Protein AF-A0A812YT00-F1 (afdb_monomer)

Mean predicted aligned error: 10.18 Å

pLDDT: mean 79.37, std 15.7, range [34.16, 96.12]

Nearest PDB structures (foldseek):
  3c39-assembly2_B  TM=3.949E-01  e=6.413E+00  Homo sapiens
  5o7d-assembly1_A  TM=3.578E-01  e=9.479E+00  Homo sapiens
  6m8n-assembly1_A  TM=3.270E-01  e=8.017E+00  Psychromonas

Foldseek 3Di:
DLVQVVVQLVVLLVVLVVVPQDQDPPPCRVLSSLVSSLVDEAEDEDQDPLLCQLQPPAPDQQSPDPDNVVSVSSVVVNVSCVSSVYHYAYAALLLDLCCCVVPPDPSSCLNVVVCVVPVDRDPDRDPPPPAHQVRCVVVVNGPNSVVVVVVVVVVVVVVVVVVPPDD

Sequence (167 aa):
MVESEDLNFKARLTWAELNSATVDRGHNFLRTAERAAAVVPGILGTDSKGGYDAVMRHEGPDLGLSNARAAIQGHQLKEGMNRVHTKLIWLASDFNLSDALTKRSPECRKSFVQFLRTGIWMLRFNPQFVVSAKRAKQQGLDAVSQLKQYTSKASRSKKVFGLVQQS

Secondary structure (DSSP, 8-state):
-HHHHHHHHHHHHHHHHHTT-----STTHHHHHHHHHHTS-EEEEES-HHHHHHHHT--STTTT-S-HHHHHHHHHHHHHHHHTTEEEEE--GGG-TTHHHH---GGGHHHHHHHHHH--------TT--S-HHHHHHTT--HHHHHHHHHHHHHHHHHHHTTSS--

Structure (mmCIF, N/CA/C/O backbone):
data_AF-A0A812YT00-F1
#
_entry.id   AF-A0A812YT00-F1
#
loop_
_atom_site.group_PDB
_atom_site.id
_atom_site.type_symbol
_atom_site.label_atom_id
_atom_site.label_alt_id
_atom_site.label_comp_id
_atom_site.label_asym_id
_atom_site.label_entity_id
_atom_site.label_seq_id
_atom_site.pdbx_PDB_ins_code
_atom_site.Cartn_x
_atom_site.Cartn_y
_atom_site.Cartn_z
_atom_site.occupancy
_atom_site.B_iso_or_equiv
_atom_site.auth_seq_id
_atom_site.auth_comp_id
_atom_site.auth_asym_id
_atom_site.auth_atom_id
_atom_site.pdbx_PDB_model_num
ATOM 1 N N . MET A 1 1 ? 4.502 4.056 5.410 1.00 86.19 1 MET A N 1
ATOM 2 C CA . MET A 1 1 ? 3.801 4.025 4.103 1.00 86.19 1 MET A CA 1
ATOM 3 C C . MET A 1 1 ? 4.734 3.583 2.988 1.00 86.19 1 MET A C 1
ATOM 5 O O . MET A 1 1 ? 4.388 2.602 2.359 1.00 86.19 1 MET A O 1
ATOM 9 N N . VAL A 1 2 ? 5.898 4.220 2.779 1.00 91.69 2 VAL A N 1
ATOM 10 C CA . VAL A 1 2 ? 6.894 3.773 1.775 1.00 91.69 2 VAL A CA 1
ATOM 11 C C . VAL A 1 2 ? 7.285 2.306 1.972 1.00 91.69 2 VAL A C 1
ATOM 13 O O . VAL A 1 2 ? 7.112 1.506 1.070 1.00 91.69 2 VAL A O 1
ATOM 16 N N . GLU A 1 3 ? 7.695 1.920 3.182 1.00 91.19 3 GLU A N 1
ATOM 17 C CA . GLU A 1 3 ? 8.039 0.520 3.494 1.00 91.19 3 GLU A CA 1
ATOM 18 C C . GLU A 1 3 ? 6.873 -0.451 3.251 1.00 91.19 3 GLU A C 1
ATOM 20 O O . GLU A 1 3 ? 7.054 -1.570 2.783 1.00 91.19 3 GLU A O 1
ATOM 25 N N . SER A 1 4 ? 5.650 -0.017 3.558 1.00 91.38 4 SER A N 1
ATOM 26 C CA . SER A 1 4 ? 4.442 -0.815 3.345 1.00 91.38 4 SER A CA 1
ATOM 27 C C . SER A 1 4 ? 4.126 -0.990 1.858 1.00 91.38 4 SER A C 1
ATOM 29 O O . SER A 1 4 ? 3.611 -2.033 1.467 1.00 91.38 4 SER A O 1
ATOM 31 N N . GLU A 1 5 ? 4.414 0.023 1.041 1.00 94.56 5 GLU A N 1
ATOM 32 C CA . GLU A 1 5 ? 4.313 -0.059 -0.413 1.00 94.56 5 GLU A CA 1
ATOM 33 C C . GLU A 1 5 ? 5.372 -1.008 -0.974 1.00 94.56 5 GLU A C 1
ATOM 35 O O . GLU A 1 5 ? 5.008 -1.884 -1.746 1.00 94.56 5 GLU A O 1
ATOM 40 N N . ASP A 1 6 ? 6.617 -0.942 -0.497 1.00 94.38 6 ASP A N 1
ATOM 41 C CA . ASP A 1 6 ? 7.693 -1.835 -0.943 1.00 94.38 6 ASP A CA 1
ATOM 42 C C . ASP A 1 6 ? 7.363 -3.313 -0.653 1.00 94.38 6 ASP A C 1
ATOM 44 O O . ASP A 1 6 ? 7.534 -4.186 -1.506 1.00 94.38 6 ASP A O 1
ATOM 48 N N . LEU A 1 7 ? 6.793 -3.607 0.522 1.00 94.62 7 LEU A N 1
ATOM 49 C CA . LEU A 1 7 ? 6.286 -4.948 0.838 1.00 94.62 7 LEU A CA 1
ATOM 50 C C . LEU A 1 7 ? 5.127 -5.369 -0.079 1.00 94.62 7 LEU A C 1
ATOM 52 O O . LEU A 1 7 ? 5.064 -6.523 -0.502 1.00 94.62 7 LEU A O 1
ATOM 56 N N . ASN A 1 8 ? 4.219 -4.445 -0.397 1.00 94.81 8 ASN A N 1
ATOM 57 C CA . ASN A 1 8 ? 3.102 -4.689 -1.309 1.00 94.81 8 ASN A CA 1
ATOM 58 C C . ASN A 1 8 ? 3.603 -4.973 -2.734 1.00 94.81 8 ASN A C 1
ATOM 60 O O . ASN A 1 8 ? 3.191 -5.953 -3.353 1.00 94.81 8 ASN A O 1
ATOM 64 N N . PHE A 1 9 ? 4.544 -4.166 -3.224 1.00 95.44 9 PHE A N 1
ATOM 65 C CA . PHE A 1 9 ? 5.221 -4.352 -4.499 1.00 95.44 9 PHE A CA 1
ATOM 66 C C . PHE A 1 9 ? 5.880 -5.729 -4.577 1.00 95.44 9 PHE A C 1
ATOM 68 O O . PHE A 1 9 ? 5.598 -6.484 -5.505 1.00 95.44 9 PHE A O 1
ATOM 75 N N . LYS A 1 10 ? 6.682 -6.100 -3.570 1.00 95.31 10 LYS A N 1
ATOM 76 C CA . LYS A 1 10 ? 7.349 -7.409 -3.504 1.00 95.31 10 LYS A CA 1
ATOM 77 C C . LYS A 1 10 ? 6.350 -8.560 -3.531 1.00 95.31 10 LYS A C 1
ATOM 79 O O . LYS A 1 10 ? 6.500 -9.468 -4.340 1.00 95.31 10 LYS A O 1
ATOM 84 N N . ALA A 1 11 ? 5.305 -8.503 -2.705 1.00 95.88 11 ALA A N 1
ATOM 85 C CA . ALA A 1 11 ? 4.285 -9.547 -2.664 1.00 95.88 11 ALA A CA 1
ATOM 86 C C . ALA A 1 11 ? 3.578 -9.719 -4.018 1.00 95.88 11 ALA A C 1
ATOM 88 O O . ALA A 1 11 ? 3.361 -10.841 -4.473 1.00 95.88 11 ALA A O 1
ATOM 89 N N . ARG A 1 12 ? 3.251 -8.608 -4.685 1.00 96.12 12 ARG A N 1
ATOM 90 C CA . ARG A 1 12 ? 2.603 -8.610 -6.003 1.00 96.12 12 ARG A CA 1
ATOM 91 C C . ARG A 1 12 ? 3.524 -9.098 -7.105 1.00 96.12 12 ARG A C 1
ATOM 93 O O . ARG A 1 12 ? 3.077 -9.856 -7.955 1.00 96.12 12 ARG A O 1
ATOM 100 N N . LEU A 1 13 ? 4.789 -8.694 -7.076 1.00 95.44 13 LEU A N 1
ATOM 101 C CA . LEU A 1 13 ? 5.799 -9.168 -8.008 1.00 95.44 13 LEU A CA 1
ATOM 102 C C . LEU A 1 13 ? 5.976 -10.684 -7.884 1.00 95.44 13 LEU A C 1
ATOM 104 O O . LEU A 1 13 ? 5.851 -11.390 -8.878 1.00 95.44 13 LEU A O 1
ATOM 108 N N . THR A 1 14 ? 6.153 -11.194 -6.663 1.00 95.06 14 THR A N 1
ATOM 109 C CA . THR A 1 14 ? 6.236 -12.638 -6.411 1.00 95.06 14 THR A CA 1
ATOM 110 C C . THR A 1 14 ? 4.972 -13.359 -6.874 1.00 95.06 14 THR A C 1
ATOM 112 O O . THR A 1 14 ? 5.057 -14.405 -7.510 1.00 95.06 14 THR A O 1
ATOM 115 N N . TRP A 1 15 ? 3.788 -12.799 -6.608 1.00 95.44 15 TRP A N 1
ATOM 116 C CA . TRP A 1 15 ? 2.538 -13.377 -7.099 1.00 95.44 15 TRP A CA 1
ATOM 117 C C . TRP A 1 15 ? 2.479 -13.411 -8.629 1.00 95.44 15 TRP A C 1
ATOM 119 O O . TRP A 1 15 ? 2.074 -14.421 -9.199 1.00 95.44 15 TRP A O 1
ATOM 129 N N . ALA A 1 16 ? 2.899 -12.340 -9.303 1.00 94.56 16 ALA A N 1
ATOM 130 C CA . ALA A 1 16 ? 2.948 -12.285 -10.757 1.00 94.56 16 ALA A CA 1
ATOM 131 C C . ALA A 1 16 ? 3.893 -13.358 -11.323 1.00 94.56 16 ALA A C 1
ATOM 133 O O . ALA A 1 16 ? 3.509 -14.078 -12.240 1.00 94.56 16 ALA A O 1
ATOM 134 N N . GLU A 1 17 ? 5.088 -13.513 -10.748 1.00 92.81 17 GLU A N 1
ATOM 135 C CA . GLU A 1 17 ? 6.072 -14.522 -11.165 1.00 92.81 17 GLU A CA 1
ATOM 136 C C . GLU A 1 17 ? 5.546 -15.953 -10.991 1.00 92.81 17 GLU A C 1
ATOM 138 O O . GLU A 1 17 ? 5.659 -16.774 -11.901 1.00 92.81 17 GLU A O 1
ATOM 143 N N . LEU A 1 18 ? 4.880 -16.239 -9.865 1.00 94.75 18 LEU A N 1
ATOM 144 C CA . LEU A 1 18 ? 4.207 -17.5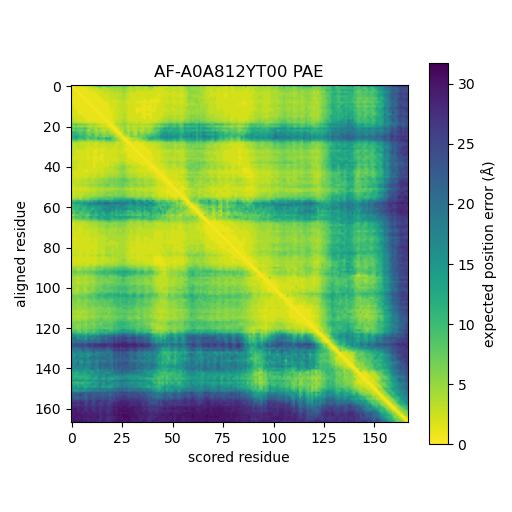24 -9.640 1.00 94.75 18 LEU A CA 1
ATOM 145 C C . LEU A 1 18 ? 3.099 -17.804 -10.670 1.00 94.75 18 LEU A C 1
ATOM 147 O O . LEU A 1 18 ? 2.786 -18.962 -10.930 1.00 94.75 18 LEU A O 1
ATOM 151 N N . ASN A 1 19 ? 2.532 -16.757 -11.276 1.00 94.06 19 ASN A N 1
ATOM 152 C CA . ASN A 1 19 ? 1.499 -16.829 -12.312 1.00 94.06 19 ASN A CA 1
ATOM 153 C C . ASN A 1 19 ? 2.062 -16.534 -13.716 1.00 94.06 19 ASN A C 1
ATOM 155 O O . ASN A 1 19 ? 1.379 -15.955 -14.560 1.00 94.06 19 ASN A O 1
ATOM 159 N N . SER A 1 20 ? 3.306 -16.953 -13.970 1.00 89.44 20 SER A N 1
ATOM 160 C CA . SER A 1 20 ? 3.969 -16.928 -15.285 1.00 89.44 20 SER A CA 1
ATOM 161 C C . SER A 1 20 ? 4.441 -15.561 -15.792 1.00 89.44 20 SER A C 1
ATOM 163 O O . SER A 1 20 ? 4.928 -15.480 -16.921 1.00 89.44 20 SER A O 1
ATOM 165 N N . ALA A 1 21 ? 4.381 -14.493 -14.990 1.00 88.81 21 ALA A N 1
ATOM 166 C CA . ALA A 1 21 ? 5.102 -13.273 -15.342 1.00 88.81 21 ALA A CA 1
ATOM 167 C C . ALA A 1 21 ? 6.613 -13.547 -15.324 1.00 88.81 21 ALA A C 1
ATOM 169 O O . ALA A 1 21 ? 7.129 -14.213 -14.431 1.00 88.81 21 ALA A O 1
ATOM 170 N N . THR A 1 22 ? 7.338 -13.034 -16.314 1.00 84.56 22 THR A N 1
ATOM 171 C CA . THR A 1 22 ? 8.793 -13.198 -16.395 1.00 84.56 22 THR A CA 1
ATOM 172 C C . THR A 1 22 ? 9.462 -11.839 -16.271 1.00 84.56 22 THR A C 1
ATOM 174 O O . THR A 1 22 ? 9.140 -10.911 -17.014 1.00 84.56 22 THR A O 1
ATOM 177 N N . VAL A 1 23 ? 10.403 -11.719 -15.337 1.00 84.25 23 VAL A N 1
ATOM 178 C CA . VAL A 1 23 ? 11.198 -10.505 -15.142 1.00 84.25 23 VAL A CA 1
ATOM 179 C C . VAL A 1 23 ? 12.638 -10.797 -15.525 1.00 84.25 23 VAL A C 1
ATOM 181 O O . VAL A 1 23 ? 13.365 -11.484 -14.810 1.00 84.25 23 VAL A O 1
ATOM 184 N N . ASP A 1 24 ? 13.050 -10.266 -16.673 1.00 83.94 24 ASP A N 1
ATOM 185 C CA . ASP A 1 24 ? 14.444 -10.323 -17.097 1.00 83.94 24 ASP A CA 1
ATOM 186 C C . ASP A 1 24 ? 15.316 -9.417 -16.210 1.00 83.94 24 ASP A C 1
ATOM 188 O O . ASP A 1 24 ? 14.968 -8.261 -15.941 1.00 83.94 24 ASP A O 1
ATOM 192 N N . ARG A 1 25 ? 16.462 -9.951 -15.772 1.00 80.44 25 ARG A N 1
ATOM 193 C CA . ARG A 1 25 ? 17.448 -9.299 -14.893 1.00 80.44 25 ARG A CA 1
ATOM 194 C C . ARG A 1 25 ? 18.467 -8.435 -15.647 1.00 80.44 25 ARG A C 1
ATOM 196 O O . ARG A 1 25 ? 19.469 -8.032 -15.064 1.00 80.44 25 ARG A O 1
ATOM 203 N N . GLY A 1 26 ? 18.223 -8.143 -16.923 1.00 83.81 26 GLY A N 1
ATOM 204 C CA . GLY A 1 26 ? 19.045 -7.245 -17.733 1.00 83.81 26 GLY A CA 1
ATOM 205 C C . GLY A 1 26 ? 18.947 -5.759 -17.346 1.00 83.81 26 GLY A C 1
ATOM 206 O O . GLY A 1 26 ? 18.394 -5.375 -16.316 1.00 83.81 26 GLY A O 1
ATOM 207 N N . HIS A 1 27 ? 19.449 -4.888 -18.228 1.00 76.00 27 HIS A N 1
ATOM 208 C CA . HIS A 1 27 ? 19.577 -3.434 -18.011 1.00 76.00 27 HIS A CA 1
ATOM 209 C C . HIS A 1 27 ? 18.284 -2.694 -17.610 1.00 76.00 27 HIS A C 1
ATOM 211 O O . HIS A 1 27 ? 18.360 -1.595 -17.065 1.00 76.00 27 HIS A O 1
ATOM 217 N N . ASN A 1 28 ? 17.106 -3.275 -17.861 1.00 85.31 28 ASN A N 1
ATOM 218 C CA . ASN A 1 28 ? 15.801 -2.671 -17.575 1.00 85.31 28 ASN A CA 1
ATOM 219 C C . ASN A 1 28 ? 15.041 -3.336 -16.417 1.00 85.31 28 ASN A C 1
ATOM 221 O O . ASN A 1 28 ? 13.839 -3.101 -16.297 1.00 85.31 28 ASN A O 1
ATOM 225 N N . PHE A 1 29 ? 15.724 -4.111 -15.562 1.00 89.81 29 PHE A N 1
ATOM 226 C CA . PHE A 1 29 ? 15.122 -4.914 -14.488 1.00 89.81 29 PHE A CA 1
ATOM 227 C C . PHE A 1 29 ? 14.007 -4.197 -13.712 1.00 89.81 29 PHE A C 1
ATOM 229 O O . PHE A 1 29 ? 12.923 -4.750 -13.553 1.00 89.81 29 PHE A O 1
ATOM 236 N N . LEU A 1 30 ? 14.234 -2.946 -13.288 1.00 90.31 30 LEU A N 1
ATOM 237 C CA . LEU A 1 30 ? 13.233 -2.176 -12.543 1.00 90.31 30 LEU A CA 1
ATOM 238 C C . LEU A 1 30 ? 11.933 -1.992 -13.339 1.00 90.31 30 LEU A C 1
ATOM 240 O O . LEU A 1 30 ? 10.858 -2.265 -12.819 1.00 90.31 30 LEU A O 1
ATOM 244 N N . ARG A 1 31 ? 12.013 -1.589 -14.613 1.00 90.62 31 ARG A N 1
ATOM 245 C CA . ARG A 1 31 ? 10.817 -1.392 -15.447 1.00 90.62 31 ARG A CA 1
ATOM 246 C C . ARG A 1 31 ? 10.094 -2.705 -15.730 1.00 90.62 31 ARG A C 1
ATOM 248 O O . ARG A 1 31 ? 8.867 -2.720 -15.799 1.00 90.62 31 ARG A O 1
ATOM 255 N N . THR A 1 32 ? 10.826 -3.799 -15.937 1.00 92.25 32 THR A N 1
ATOM 256 C CA . THR A 1 32 ? 10.221 -5.127 -16.132 1.00 92.25 32 THR A CA 1
ATOM 257 C C . THR A 1 32 ? 9.525 -5.602 -14.857 1.00 92.25 32 THR A C 1
ATOM 259 O O . THR A 1 32 ? 8.401 -6.091 -14.938 1.00 92.25 32 THR A O 1
ATOM 262 N N . ALA A 1 33 ? 10.135 -5.385 -13.689 1.00 93.81 33 ALA A N 1
ATOM 263 C CA . ALA A 1 33 ? 9.542 -5.691 -12.391 1.00 93.81 33 ALA A CA 1
ATOM 264 C C . ALA A 1 33 ? 8.295 -4.835 -12.108 1.00 93.81 33 ALA A C 1
ATOM 266 O O . ALA A 1 33 ? 7.272 -5.369 -11.688 1.00 93.81 33 ALA A O 1
ATOM 267 N N . GLU A 1 34 ? 8.335 -3.532 -12.408 1.00 94.38 34 GLU A N 1
ATOM 268 C CA . GLU A 1 34 ? 7.175 -2.634 -12.314 1.00 94.38 34 GLU A CA 1
ATOM 269 C C . GLU A 1 34 ? 6.009 -3.124 -13.181 1.00 94.38 34 GLU A C 1
ATOM 271 O O . GLU A 1 34 ? 4.880 -3.230 -12.701 1.00 94.38 34 GLU A O 1
ATOM 276 N N . ARG A 1 35 ? 6.278 -3.501 -14.437 1.00 92.81 35 ARG A N 1
ATOM 277 C CA . ARG A 1 35 ? 5.258 -4.055 -15.343 1.00 92.81 35 ARG A CA 1
ATOM 278 C C . ARG A 1 35 ? 4.674 -5.369 -14.833 1.00 92.81 35 ARG A C 1
ATOM 280 O O . ARG A 1 35 ? 3.465 -5.553 -14.916 1.00 92.81 35 ARG A O 1
ATOM 287 N N . ALA A 1 36 ? 5.509 -6.261 -14.305 1.00 94.00 36 ALA A N 1
ATOM 288 C CA . ALA A 1 36 ? 5.051 -7.524 -13.738 1.00 94.00 36 ALA A CA 1
ATOM 289 C C . ALA A 1 36 ? 4.188 -7.296 -12.487 1.00 94.00 36 ALA A C 1
ATOM 291 O O . ALA A 1 36 ? 3.086 -7.826 -12.395 1.00 94.00 36 ALA A O 1
ATOM 292 N N . ALA A 1 37 ? 4.618 -6.444 -11.554 1.00 95.06 37 ALA A N 1
ATOM 293 C CA . ALA A 1 37 ? 3.824 -6.121 -10.370 1.00 95.06 37 ALA A CA 1
ATOM 294 C C . ALA A 1 37 ? 2.485 -5.448 -10.732 1.00 95.06 37 ALA A C 1
ATOM 296 O O . ALA A 1 37 ? 1.466 -5.708 -10.087 1.00 95.06 37 ALA A O 1
ATOM 297 N N . ALA A 1 38 ? 2.463 -4.620 -11.783 1.00 94.12 38 ALA A N 1
ATOM 298 C CA . ALA A 1 38 ? 1.275 -3.902 -12.243 1.00 94.12 38 ALA A CA 1
ATOM 299 C C . ALA A 1 38 ? 0.131 -4.817 -12.721 1.00 94.12 38 ALA A C 1
ATOM 301 O O . ALA A 1 38 ? -1.023 -4.389 -12.674 1.00 94.12 38 ALA A O 1
ATOM 302 N N . VAL A 1 39 ? 0.406 -6.068 -13.131 1.00 92.94 39 VAL A N 1
ATOM 303 C CA . VAL A 1 39 ? -0.658 -7.006 -13.552 1.00 92.94 39 VAL A CA 1
ATOM 304 C C . VAL A 1 39 ? -1.522 -7.494 -12.387 1.00 92.94 39 VAL A C 1
ATOM 306 O O . VAL A 1 39 ? -2.655 -7.928 -12.587 1.00 92.94 39 VAL A O 1
ATOM 309 N N . VAL A 1 40 ? -1.014 -7.394 -11.157 1.00 92.56 40 VAL A N 1
ATOM 310 C CA . VAL A 1 40 ? -1.740 -7.741 -9.933 1.00 92.56 40 VAL A CA 1
ATOM 311 C C . VAL A 1 40 ? -2.240 -6.447 -9.303 1.00 92.56 40 VAL A C 1
ATOM 313 O O . VAL A 1 40 ? -1.405 -5.615 -8.966 1.00 92.56 40 VAL A O 1
ATOM 316 N N . PRO A 1 41 ? -3.545 -6.226 -9.087 1.00 88.75 41 PRO A N 1
ATOM 317 C CA . PRO A 1 41 ? -4.027 -4.999 -8.454 1.00 88.75 41 PRO A CA 1
ATOM 318 C C . PRO A 1 41 ? -3.436 -4.783 -7.052 1.00 88.75 41 PRO A C 1
ATOM 320 O O . PRO A 1 41 ? -3.462 -5.682 -6.214 1.00 88.75 41 PRO A O 1
ATOM 323 N N . GLY A 1 42 ? -2.934 -3.575 -6.785 1.00 91.38 42 GLY A N 1
ATOM 324 C CA . GLY A 1 42 ? -2.379 -3.191 -5.487 1.00 91.38 42 GLY A CA 1
ATOM 325 C C . GLY A 1 42 ? -3.271 -2.213 -4.733 1.00 91.38 42 GLY A C 1
ATOM 326 O O . GLY A 1 42 ? -3.793 -1.257 -5.309 1.00 91.38 42 GLY A O 1
ATOM 327 N N . ILE A 1 43 ? -3.413 -2.418 -3.424 1.00 90.81 43 ILE A N 1
ATOM 328 C CA . ILE A 1 43 ? -4.074 -1.472 -2.517 1.00 90.81 43 ILE A CA 1
ATOM 329 C C . ILE A 1 43 ? -3.153 -1.201 -1.331 1.00 90.81 43 ILE A C 1
ATOM 331 O O . ILE A 1 43 ? -2.696 -2.137 -0.680 1.00 90.81 43 ILE A O 1
ATOM 335 N N . LEU A 1 44 ? -2.918 0.073 -1.028 1.00 91.25 44 LEU A N 1
ATOM 336 C CA . LEU A 1 44 ? -2.235 0.526 0.176 1.00 91.25 44 LEU A CA 1
ATOM 337 C C . LEU A 1 44 ? -3.244 1.228 1.089 1.00 91.25 44 LEU A C 1
ATOM 339 O O . LEU A 1 44 ? -3.855 2.221 0.705 1.00 91.25 44 LEU A O 1
ATOM 343 N N . GLY A 1 45 ? -3.436 0.704 2.298 1.00 88.25 45 GLY A N 1
ATOM 344 C CA . GLY A 1 45 ? -4.302 1.307 3.310 1.00 88.25 45 GLY A CA 1
ATOM 345 C C . GLY A 1 45 ? -3.511 2.151 4.305 1.00 88.25 45 GLY A C 1
ATOM 346 O O . GLY A 1 45 ? -2.471 1.713 4.790 1.00 88.25 45 GLY A O 1
ATOM 347 N N . THR A 1 46 ? -4.014 3.336 4.643 1.00 87.00 46 THR A N 1
ATOM 348 C CA . THR A 1 46 ? -3.479 4.175 5.729 1.00 87.00 46 THR A CA 1
ATOM 349 C C . THR A 1 46 ? -4.605 4.609 6.659 1.00 87.00 46 THR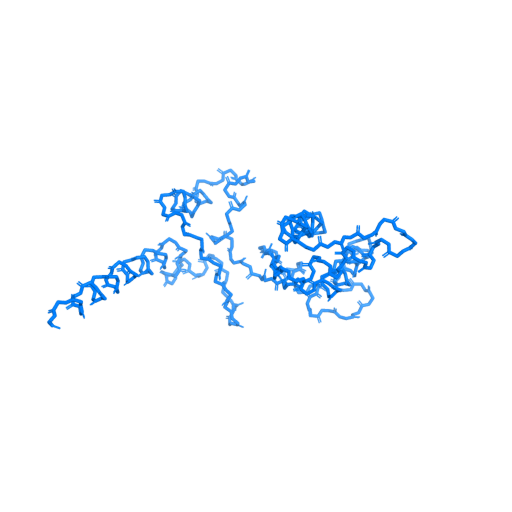 A C 1
ATOM 351 O O . THR A 1 46 ? -5.705 4.863 6.181 1.00 87.00 46 THR A O 1
ATOM 354 N N . ASP A 1 47 ? -4.363 4.705 7.969 1.00 83.81 47 ASP A N 1
ATOM 355 C CA . ASP A 1 47 ? -5.285 5.334 8.930 1.00 83.81 47 ASP A CA 1
ATOM 356 C C . ASP A 1 47 ? -4.958 6.823 9.168 1.00 83.81 47 ASP A C 1
ATOM 358 O O . ASP A 1 47 ? -5.753 7.563 9.757 1.00 83.81 47 ASP A O 1
ATOM 362 N N . SER A 1 48 ? -3.827 7.297 8.635 1.00 85.00 48 SER A N 1
ATOM 363 C CA . SER A 1 48 ? -3.376 8.682 8.744 1.00 85.00 48 SER A CA 1
ATOM 364 C C . SER A 1 48 ? -4.018 9.564 7.676 1.00 85.00 48 SER A C 1
ATOM 366 O O . SER A 1 48 ? -3.621 9.540 6.510 1.00 85.00 48 SER A O 1
ATOM 368 N N . LYS A 1 49 ? -4.973 10.407 8.093 1.00 82.44 49 LYS A N 1
ATOM 369 C CA . LYS A 1 49 ? -5.602 11.402 7.209 1.00 82.44 49 LYS A CA 1
ATOM 370 C C . LYS A 1 49 ? -4.576 12.378 6.627 1.00 82.44 49 LYS A C 1
ATOM 372 O O . LYS A 1 49 ? -4.600 12.632 5.431 1.00 82.44 49 LYS A O 1
ATOM 377 N N . GLY A 1 50 ? -3.660 12.885 7.456 1.00 83.25 50 GLY A N 1
ATOM 378 C CA . GLY A 1 50 ? -2.616 13.811 7.004 1.00 83.25 50 GLY A CA 1
ATOM 379 C C . GLY A 1 50 ? -1.678 13.173 5.979 1.00 83.25 50 GLY A C 1
ATOM 380 O O . GLY A 1 50 ? -1.377 13.787 4.965 1.00 83.25 50 GLY A O 1
ATOM 381 N N . GLY A 1 51 ? -1.286 11.910 6.192 1.00 85.69 51 GLY A N 1
ATOM 382 C CA . GLY A 1 51 ? -0.483 11.166 5.218 1.00 85.69 51 GLY A CA 1
ATOM 383 C C . GLY A 1 51 ? -1.236 10.889 3.915 1.00 85.69 51 GLY A C 1
ATOM 384 O O . GLY A 1 51 ? -0.657 11.007 2.840 1.00 85.69 51 GLY A O 1
ATOM 385 N N . TYR A 1 52 ? -2.529 10.564 3.998 1.00 88.06 52 TYR A N 1
ATOM 386 C CA . TYR A 1 52 ? -3.378 10.396 2.820 1.00 88.06 52 TYR A CA 1
ATOM 387 C C . TYR A 1 52 ? -3.501 11.696 2.017 1.00 88.06 52 TYR A C 1
ATOM 389 O O . TYR A 1 52 ? -3.250 11.699 0.813 1.00 88.06 52 TYR A O 1
ATOM 397 N N . ASP A 1 53 ? -3.858 12.799 2.680 1.00 85.50 53 ASP A N 1
ATOM 398 C CA . ASP A 1 53 ? -4.050 14.098 2.036 1.00 85.50 53 ASP A CA 1
ATOM 399 C C . ASP A 1 53 ? -2.733 14.599 1.411 1.00 85.50 53 ASP A C 1
ATOM 401 O O . ASP A 1 53 ? -2.750 15.048 0.265 1.00 85.50 53 ASP A O 1
ATOM 405 N N . ALA A 1 54 ? -1.590 14.432 2.093 1.00 86.69 54 ALA A N 1
ATOM 406 C CA . ALA A 1 54 ? -0.262 14.766 1.563 1.00 86.69 54 ALA A CA 1
ATOM 407 C C . ALA A 1 54 ? 0.035 14.072 0.225 1.00 86.69 54 ALA A C 1
ATOM 409 O O . ALA A 1 54 ? 0.501 14.707 -0.713 1.00 86.69 54 ALA A O 1
ATOM 410 N N . VAL A 1 55 ? -0.274 12.780 0.107 1.00 87.00 55 VAL A N 1
ATOM 411 C CA . VAL A 1 55 ? 0.047 12.003 -1.101 1.00 87.00 55 VAL A CA 1
ATOM 412 C C . VAL A 1 55 ? -0.990 12.207 -2.214 1.00 87.00 55 VAL A C 1
ATOM 414 O O . VAL A 1 55 ? -0.633 12.250 -3.391 1.00 87.00 55 VAL A O 1
ATOM 417 N N . MET A 1 56 ? -2.275 12.324 -1.864 1.00 84.31 56 MET A N 1
ATOM 418 C CA . MET A 1 56 ? -3.379 12.318 -2.836 1.00 84.31 56 MET A CA 1
ATOM 419 C C . MET A 1 56 ? -3.844 13.706 -3.273 1.00 84.31 56 MET A C 1
ATOM 421 O O . MET A 1 56 ? -4.338 13.837 -4.388 1.00 84.31 56 MET A O 1
ATOM 425 N N . ARG A 1 57 ? -3.760 14.723 -2.406 1.00 77.25 57 ARG A N 1
ATOM 426 C CA . ARG A 1 57 ? -4.376 16.041 -2.650 1.00 77.25 57 ARG A CA 1
ATOM 427 C C . ARG A 1 57 ? -3.381 17.171 -2.840 1.00 77.25 57 ARG A C 1
ATOM 429 O O . ARG A 1 57 ? -3.721 18.156 -3.486 1.00 77.25 57 ARG A O 1
ATOM 436 N N . HIS A 1 58 ? -2.191 17.066 -2.261 1.00 77.25 58 HIS A N 1
ATOM 437 C CA . HIS A 1 58 ? -1.195 18.118 -2.380 1.00 77.25 58 HIS A CA 1
ATOM 438 C C . HIS A 1 58 ? -0.292 17.886 -3.599 1.00 77.25 58 HIS A C 1
ATOM 440 O O . HIS A 1 58 ? 0.182 16.779 -3.856 1.00 77.25 58 HIS A O 1
ATOM 446 N N . GLU A 1 59 ? -0.075 18.953 -4.366 1.00 70.81 59 GLU A N 1
ATOM 447 C CA . GLU A 1 59 ? 0.806 18.973 -5.545 1.00 70.81 59 GLU A CA 1
ATOM 448 C C . GLU A 1 59 ? 1.998 19.924 -5.370 1.00 70.81 59 GLU A C 1
ATOM 450 O O . GLU A 1 59 ? 2.907 19.940 -6.193 1.00 70.81 59 GLU A O 1
ATOM 455 N N . GLY A 1 60 ? 2.019 20.698 -4.279 1.00 72.69 60 GLY A N 1
ATOM 456 C CA . GLY A 1 60 ? 3.137 21.577 -3.946 1.00 72.69 60 GLY A CA 1
ATOM 457 C C . GLY A 1 60 ? 4.422 20.801 -3.618 1.00 72.69 60 GLY A C 1
ATOM 458 O O . GLY A 1 60 ? 4.348 19.628 -3.242 1.00 72.69 60 GLY A O 1
ATOM 459 N N . PRO A 1 61 ? 5.597 21.456 -3.698 1.00 67.69 61 PRO A N 1
ATOM 460 C CA . PRO A 1 61 ? 6.901 20.811 -3.519 1.00 67.69 61 PRO A CA 1
ATOM 461 C C . PRO A 1 61 ? 7.021 20.083 -2.173 1.00 67.69 61 PRO A C 1
ATOM 463 O O . PRO A 1 61 ? 7.542 18.971 -2.132 1.00 67.69 61 PRO A O 1
ATOM 466 N N . ASP A 1 62 ? 6.434 20.638 -1.111 1.00 72.75 62 ASP A N 1
ATOM 467 C CA . ASP A 1 62 ? 6.463 20.050 0.232 1.00 72.75 62 ASP A CA 1
ATOM 468 C C . ASP A 1 62 ? 5.263 19.141 0.550 1.00 72.75 62 ASP A C 1
ATOM 470 O O . ASP A 1 62 ? 5.162 18.619 1.658 1.00 72.75 62 ASP A O 1
ATOM 474 N N . LEU A 1 63 ? 4.315 18.958 -0.378 1.00 74.94 63 LEU A N 1
ATOM 475 C CA . LEU A 1 63 ? 3.083 18.177 -0.168 1.00 74.94 63 LEU A CA 1
ATOM 476 C C . LEU A 1 63 ? 2.251 18.607 1.066 1.00 74.94 63 LEU A C 1
ATOM 478 O O . LEU A 1 63 ? 1.475 17.821 1.607 1.00 74.94 63 LEU A O 1
ATOM 482 N N . GLY A 1 64 ? 2.416 19.851 1.532 1.00 76.12 64 GLY A N 1
ATOM 483 C CA . GLY A 1 64 ? 1.786 20.345 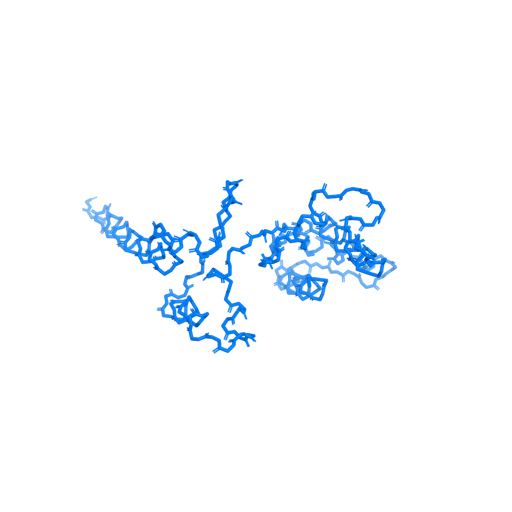2.763 1.00 76.12 64 GLY A CA 1
ATOM 484 C C . GLY A 1 64 ? 2.413 19.805 4.057 1.00 76.12 64 GLY A C 1
ATOM 485 O O . GLY A 1 64 ? 1.828 19.955 5.129 1.00 76.12 64 GLY A O 1
ATOM 486 N N . LEU A 1 65 ? 3.587 19.173 3.978 1.00 79.62 65 LEU A N 1
ATOM 487 C CA . LEU A 1 65 ? 4.338 18.655 5.117 1.00 79.62 65 LEU A CA 1
ATOM 488 C C . LEU A 1 65 ? 5.370 19.682 5.591 1.00 79.62 65 LEU A C 1
ATOM 490 O O . LEU A 1 65 ? 6.057 20.310 4.797 1.00 79.62 65 LEU A O 1
ATOM 494 N N . SER A 1 66 ? 5.543 19.807 6.906 1.00 80.06 66 SER A N 1
ATOM 495 C CA . SER A 1 66 ? 6.545 20.707 7.496 1.00 80.06 66 SER A CA 1
ATOM 496 C C . SER A 1 66 ? 7.985 20.182 7.404 1.00 80.06 66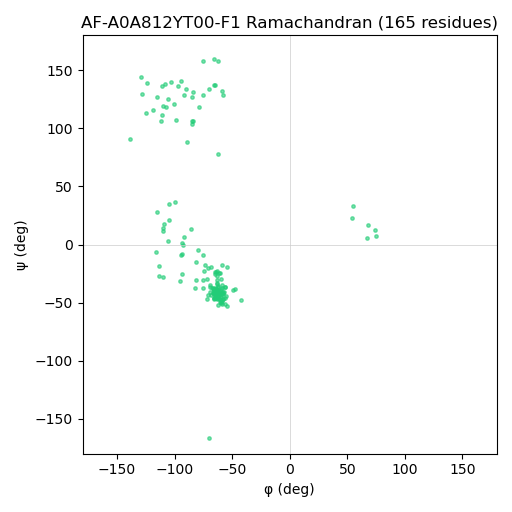 SER A C 1
ATOM 498 O O . SER A 1 66 ? 8.924 20.898 7.738 1.00 80.06 66 SER A O 1
ATOM 500 N N . ASN A 1 67 ? 8.174 18.926 6.987 1.00 85.38 67 ASN A N 1
ATOM 501 C CA . ASN A 1 67 ? 9.472 18.258 6.936 1.00 85.38 67 ASN A CA 1
ATOM 502 C C . ASN A 1 67 ? 9.815 17.845 5.499 1.00 85.38 67 ASN A C 1
ATOM 504 O O . ASN A 1 67 ? 9.188 16.940 4.944 1.00 85.38 67 ASN A O 1
ATOM 508 N N . ALA A 1 68 ? 10.879 18.433 4.949 1.00 86.94 68 ALA A N 1
ATOM 509 C CA . ALA A 1 68 ? 11.361 18.163 3.595 1.00 86.94 68 ALA A CA 1
ATOM 510 C C . ALA A 1 68 ? 11.677 16.676 3.336 1.00 86.94 68 ALA A C 1
ATOM 512 O O . ALA A 1 68 ? 11.383 16.156 2.262 1.00 86.94 68 ALA A O 1
ATOM 513 N N . ARG A 1 69 ? 12.217 15.939 4.321 1.00 89.19 69 ARG A N 1
ATOM 514 C CA . ARG A 1 69 ? 12.482 14.495 4.158 1.00 89.19 69 ARG A CA 1
ATOM 515 C C . ARG A 1 69 ? 11.189 13.700 3.998 1.00 89.19 69 ARG A C 1
ATOM 517 O O . ARG A 1 69 ? 11.141 12.765 3.203 1.00 89.19 69 ARG A O 1
ATOM 524 N N . ALA A 1 70 ? 10.144 14.082 4.731 1.00 87.31 70 ALA A N 1
ATOM 525 C CA . ALA A 1 70 ? 8.834 13.452 4.613 1.00 87.31 70 ALA A CA 1
ATOM 526 C C . ALA A 1 70 ? 8.176 13.782 3.262 1.00 87.31 70 ALA A C 1
ATOM 528 O O . ALA A 1 70 ? 7.558 12.904 2.664 1.00 87.31 70 ALA A O 1
ATOM 529 N N . ALA A 1 71 ? 8.368 15.003 2.749 1.00 87.31 71 ALA A N 1
ATOM 530 C CA . ALA A 1 71 ? 7.916 15.392 1.414 1.00 87.31 71 ALA A CA 1
ATOM 531 C C . ALA A 1 71 ? 8.597 14.571 0.308 1.00 87.31 71 ALA A C 1
ATOM 533 O O . ALA A 1 71 ? 7.90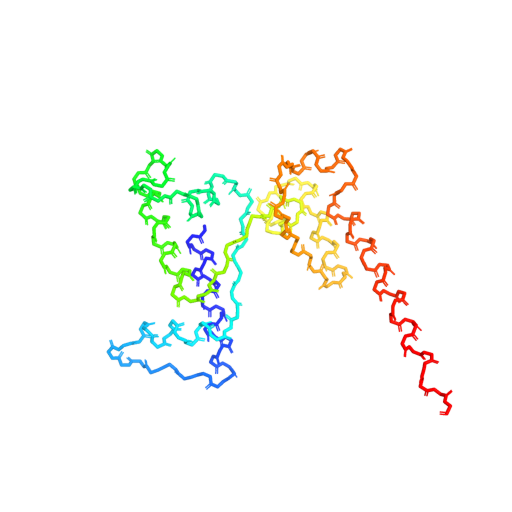9 14.020 -0.549 1.00 87.31 71 ALA A O 1
ATOM 534 N N . ILE A 1 72 ? 9.923 14.395 0.370 1.00 90.06 72 ILE A N 1
ATOM 535 C CA . ILE A 1 72 ? 10.674 13.552 -0.581 1.00 90.06 72 ILE A CA 1
ATOM 536 C C . ILE A 1 72 ? 10.144 12.112 -0.570 1.00 90.06 72 ILE A C 1
ATOM 538 O O . ILE A 1 72 ? 9.860 11.547 -1.626 1.00 90.06 72 ILE A O 1
ATOM 542 N N . GLN A 1 73 ? 9.953 11.529 0.617 1.00 91.38 73 GLN A N 1
ATOM 543 C CA . GLN A 1 73 ? 9.375 10.187 0.752 1.00 91.38 73 GLN A CA 1
ATOM 544 C C . GLN A 1 73 ? 7.937 10.112 0.218 1.00 91.38 73 GLN A C 1
ATOM 546 O O . GLN A 1 73 ? 7.551 9.105 -0.374 1.00 91.38 73 GLN A O 1
ATOM 551 N N . GLY A 1 74 ? 7.142 11.167 0.409 1.00 90.81 74 GLY A N 1
ATOM 552 C CA . GLY A 1 74 ? 5.787 11.276 -0.127 1.00 90.81 74 GLY A CA 1
ATOM 553 C C . GLY A 1 74 ? 5.757 11.299 -1.656 1.00 90.81 74 GLY A C 1
ATOM 554 O O . GLY A 1 74 ? 4.966 10.572 -2.254 1.00 90.81 74 GLY A O 1
ATOM 555 N N . HIS A 1 75 ? 6.655 12.059 -2.290 1.00 90.50 75 HIS A N 1
ATOM 556 C CA . HIS A 1 75 ? 6.805 12.080 -3.750 1.00 90.50 75 HIS A CA 1
ATOM 557 C C . HIS A 1 75 ? 7.257 10.729 -4.292 1.00 90.50 75 HIS A C 1
ATOM 559 O O . HIS A 1 75 ? 6.649 10.217 -5.228 1.00 90.50 75 HIS A O 1
ATOM 565 N N . GLN A 1 76 ? 8.260 10.109 -3.662 1.00 91.88 76 GLN A N 1
ATOM 566 C CA . GLN A 1 76 ? 8.710 8.764 -4.030 1.00 91.88 76 GLN A CA 1
ATOM 567 C C . GLN A 1 76 ? 7.554 7.757 -3.973 1.00 91.88 76 GLN A C 1
ATOM 569 O O . GLN A 1 76 ? 7.367 6.975 -4.903 1.00 91.88 76 GLN A O 1
ATOM 574 N N . LEU A 1 77 ? 6.758 7.799 -2.901 1.00 93.25 77 LEU A N 1
ATOM 575 C CA . LEU A 1 77 ? 5.589 6.940 -2.740 1.00 93.25 77 LEU A CA 1
ATOM 576 C C . LEU A 1 77 ? 4.550 7.182 -3.842 1.00 93.25 77 LEU A C 1
ATOM 578 O O . LEU A 1 77 ? 4.039 6.226 -4.419 1.00 93.25 77 LEU A O 1
ATOM 582 N N . LYS A 1 78 ? 4.234 8.448 -4.136 1.00 91.94 78 LYS A N 1
ATOM 583 C CA . LYS A 1 78 ? 3.258 8.829 -5.167 1.00 91.94 78 LYS A CA 1
ATOM 584 C C . LYS A 1 78 ? 3.676 8.310 -6.544 1.00 91.94 78 LYS A C 1
ATOM 586 O O . LYS A 1 78 ? 2.889 7.646 -7.214 1.00 91.94 78 LYS A O 1
ATOM 591 N N . GLU A 1 79 ? 4.926 8.555 -6.925 1.00 91.75 79 GLU A N 1
ATOM 592 C CA . GLU A 1 79 ? 5.494 8.108 -8.197 1.00 91.75 79 GLU A CA 1
ATOM 593 C C . GLU A 1 79 ? 5.536 6.581 -8.308 1.00 91.75 79 GLU A C 1
ATOM 595 O O . GLU A 1 79 ? 5.105 6.029 -9.321 1.00 91.75 79 GLU A O 1
ATOM 600 N N . GLY A 1 80 ? 6.006 5.891 -7.263 1.00 92.19 80 GLY A N 1
ATOM 601 C CA . GLY A 1 80 ? 6.064 4.428 -7.228 1.00 92.19 80 GLY A CA 1
ATOM 602 C C . GLY A 1 80 ? 4.681 3.803 -7.399 1.00 92.19 80 GLY A C 1
ATOM 603 O O . GLY A 1 80 ? 4.465 3.014 -8.318 1.00 92.19 80 GLY A O 1
ATOM 604 N N . MET A 1 81 ? 3.703 4.246 -6.601 1.00 93.31 81 MET A N 1
ATOM 605 C CA . MET A 1 81 ? 2.327 3.751 -6.692 1.00 93.31 81 MET A CA 1
ATOM 606 C C . MET A 1 81 ? 1.717 3.957 -8.082 1.00 93.31 81 MET A C 1
ATOM 608 O O . MET A 1 81 ? 1.041 3.057 -8.584 1.00 93.31 81 MET A O 1
ATOM 612 N N . ASN A 1 82 ? 1.969 5.106 -8.716 1.00 90.81 82 ASN A N 1
ATOM 613 C CA . ASN A 1 82 ? 1.459 5.405 -10.053 1.00 90.81 82 ASN A CA 1
ATOM 614 C C . ASN A 1 82 ? 2.018 4.444 -11.112 1.00 90.81 82 ASN A C 1
ATOM 616 O O . ASN A 1 82 ? 1.257 3.962 -11.955 1.00 90.81 82 ASN A O 1
ATOM 620 N N . ARG A 1 83 ? 3.316 4.118 -11.045 1.00 92.12 83 ARG A N 1
ATOM 621 C CA . ARG A 1 83 ? 3.985 3.210 -11.997 1.00 92.12 83 ARG A CA 1
ATOM 622 C C . ARG A 1 83 ? 3.434 1.794 -11.961 1.00 92.12 83 ARG A C 1
ATOM 624 O O . ARG A 1 83 ? 3.386 1.140 -12.998 1.00 92.12 83 ARG A O 1
ATOM 631 N N . VAL A 1 84 ? 3.002 1.337 -10.787 1.00 93.56 84 VAL A N 1
ATOM 632 C CA . VAL A 1 84 ? 2.499 -0.028 -10.589 1.00 93.56 84 VAL A CA 1
ATOM 633 C C . VAL A 1 84 ? 0.995 -0.088 -10.335 1.00 93.56 84 VAL A C 1
ATOM 635 O O . VAL A 1 84 ? 0.498 -1.113 -9.889 1.00 93.56 84 VAL A O 1
ATOM 638 N N . HIS A 1 85 ? 0.242 0.983 -10.588 1.00 89.81 85 HIS A N 1
ATOM 639 C CA . HIS A 1 85 ? -1.215 1.034 -10.388 1.00 89.81 85 HIS A CA 1
ATOM 640 C C . HIS A 1 85 ? -1.685 0.662 -8.964 1.00 89.81 85 HIS A C 1
ATOM 642 O O . HIS A 1 85 ? -2.767 0.095 -8.776 1.00 89.81 85 HIS A O 1
ATOM 648 N N . THR A 1 86 ? -0.889 0.988 -7.943 1.00 93.75 86 THR A N 1
ATOM 649 C CA . THR A 1 86 ? -1.295 0.841 -6.539 1.00 93.75 86 THR A CA 1
ATOM 650 C C . THR A 1 86 ? -2.271 1.953 -6.169 1.00 93.75 86 THR A C 1
ATOM 652 O O . THR A 1 86 ? -1.979 3.134 -6.344 1.00 93.75 86 THR A O 1
ATOM 655 N N . LYS A 1 87 ? -3.425 1.600 -5.599 1.00 90.50 87 LYS A N 1
ATOM 656 C CA . LYS A 1 87 ? -4.388 2.578 -5.074 1.00 90.50 87 LYS A CA 1
ATOM 657 C C . LYS A 1 87 ? -4.132 2.844 -3.597 1.00 90.50 87 LYS A C 1
ATOM 659 O O . LYS A 1 87 ? -4.116 1.906 -2.804 1.00 90.50 87 LYS A O 1
ATOM 664 N N . LEU A 1 88 ? -4.012 4.113 -3.212 1.00 89.44 88 LEU A N 1
ATOM 665 C CA . LEU A 1 88 ? -4.037 4.502 -1.804 1.00 89.44 88 LEU A CA 1
ATOM 666 C C . LEU A 1 88 ? -5.487 4.652 -1.339 1.00 89.44 88 LEU A C 1
ATOM 668 O O . LEU A 1 88 ? -6.281 5.347 -1.971 1.00 89.44 88 LEU A O 1
ATOM 672 N N . ILE A 1 89 ? -5.823 4.039 -0.209 1.00 86.56 89 ILE A N 1
ATOM 673 C CA . ILE A 1 89 ? -7.112 4.217 0.454 1.00 86.56 89 ILE A CA 1
ATOM 674 C C . ILE A 1 89 ? -6.904 4.688 1.888 1.00 86.56 89 ILE A C 1
ATOM 676 O O . ILE A 1 89 ? -6.035 4.199 2.613 1.00 86.56 89 ILE A O 1
ATOM 680 N N . TRP A 1 90 ? -7.737 5.632 2.312 1.00 83.69 90 TRP A N 1
ATOM 681 C CA . TRP A 1 90 ? -7.847 5.976 3.720 1.00 83.69 90 TRP A CA 1
ATOM 682 C C . TRP A 1 90 ? -8.829 5.020 4.401 1.00 83.69 90 TRP A C 1
ATOM 684 O O . TRP A 1 90 ? -9.960 4.837 3.946 1.00 83.69 90 TRP A O 1
ATOM 694 N N . LEU A 1 91 ? -8.380 4.399 5.485 1.00 81.81 91 LEU A N 1
ATOM 695 C CA . LEU A 1 91 ? -9.137 3.464 6.299 1.00 81.81 91 LEU A CA 1
ATOM 696 C C . LEU A 1 91 ? -9.433 4.101 7.652 1.00 81.81 91 LEU A C 1
ATOM 698 O O . LEU A 1 91 ? -8.559 4.675 8.298 1.00 81.81 91 LEU A O 1
ATOM 702 N N . ALA A 1 92 ? -10.666 3.953 8.129 1.00 76.81 92 ALA A N 1
ATOM 703 C CA . ALA A 1 92 ? -10.925 4.203 9.538 1.00 76.81 92 ALA A CA 1
ATOM 704 C C . ALA A 1 92 ? -10.174 3.154 10.378 1.00 76.81 92 ALA A C 1
ATOM 706 O O . ALA A 1 92 ? -10.194 1.970 10.042 1.00 76.81 92 ALA A O 1
ATOM 707 N N . SER A 1 93 ? -9.550 3.593 11.474 1.00 75.62 93 SER A N 1
ATOM 708 C CA . SER A 1 93 ? -8.734 2.761 12.378 1.00 75.62 93 SER A CA 1
ATOM 709 C C . SER A 1 93 ? -9.424 1.444 12.777 1.00 75.62 93 SER A C 1
ATOM 711 O O . SER A 1 93 ? -8.806 0.388 12.734 1.00 75.62 93 SER A O 1
ATOM 713 N N . ASP A 1 94 ? -10.743 1.454 13.003 1.00 75.44 94 ASP A N 1
ATOM 714 C CA . ASP A 1 94 ? -11.514 0.247 13.351 1.00 75.44 94 ASP A CA 1
ATOM 715 C C . ASP A 1 94 ? -11.499 -0.855 12.263 1.00 75.44 94 ASP A C 1
ATOM 717 O O . ASP A 1 94 ? -11.693 -2.031 12.574 1.00 75.44 94 ASP A O 1
ATOM 721 N N . PHE A 1 95 ? -11.275 -0.498 10.992 1.00 78.19 95 PHE A N 1
ATOM 722 C CA . PHE A 1 95 ? -11.160 -1.432 9.860 1.00 78.19 95 PHE A CA 1
ATOM 723 C C . PHE A 1 95 ? -9.710 -1.822 9.543 1.00 78.19 95 PHE A C 1
ATOM 725 O O . PHE A 1 95 ? -9.481 -2.722 8.728 1.00 78.19 95 PHE A O 1
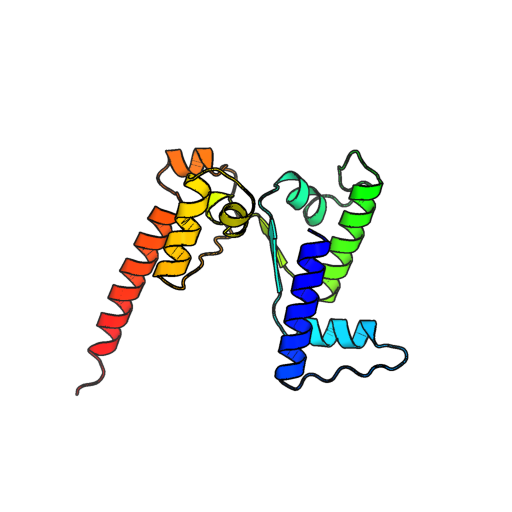ATOM 732 N N . ASN A 1 96 ? -8.735 -1.160 10.167 1.00 85.69 96 ASN A N 1
ATOM 733 C CA . ASN A 1 96 ? -7.329 -1.442 9.959 1.00 85.69 96 ASN A CA 1
ATOM 734 C C . ASN A 1 96 ? -6.873 -2.590 10.869 1.00 85.69 96 ASN A C 1
ATOM 736 O O . ASN A 1 96 ? -6.677 -2.417 12.068 1.00 85.69 96 ASN A O 1
ATOM 740 N N . LEU A 1 97 ? -6.662 -3.773 10.292 1.00 87.88 97 LEU A N 1
ATOM 741 C CA . LEU A 1 97 ? -6.223 -4.943 11.053 1.00 87.88 97 LEU A CA 1
ATOM 742 C C . LEU A 1 97 ? -4.819 -4.775 11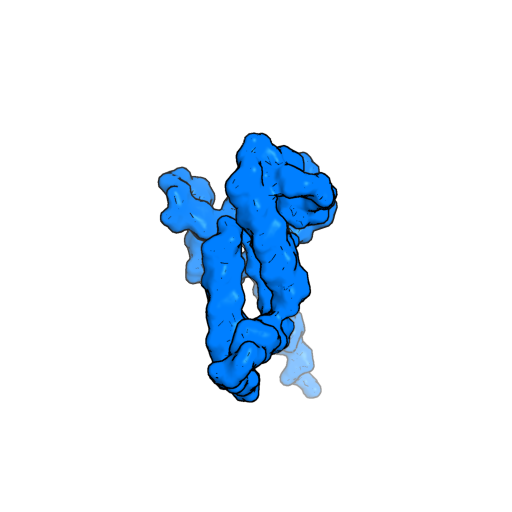.654 1.00 87.88 97 LEU A C 1
ATOM 744 O O . LEU A 1 97 ? -4.529 -5.396 12.676 1.00 87.88 97 LEU A O 1
ATOM 748 N N . SER A 1 98 ? -3.960 -3.928 11.069 1.00 87.12 98 SER A N 1
ATOM 749 C CA . SER A 1 98 ? -2.602 -3.711 11.587 1.00 87.12 98 SER A CA 1
ATOM 750 C C . SER A 1 98 ? -2.589 -2.982 12.934 1.00 87.12 98 SER A C 1
ATOM 752 O O . SER A 1 98 ? -1.635 -3.120 13.703 1.00 87.12 98 SER A O 1
ATOM 754 N N . ASP A 1 99 ? -3.675 -2.291 13.287 1.00 87.69 99 ASP A N 1
ATOM 755 C CA . ASP A 1 99 ? -3.830 -1.676 14.604 1.00 87.69 99 ASP A CA 1
ATOM 756 C C . ASP A 1 99 ? -3.860 -2.722 15.717 1.00 87.69 99 ASP A C 1
ATOM 758 O O . ASP A 1 99 ? -3.319 -2.486 16.793 1.00 87.69 99 ASP A O 1
ATOM 762 N N . ALA A 1 100 ? -4.421 -3.907 15.464 1.00 89.44 100 ALA A N 1
ATOM 763 C CA . ALA A 1 100 ? -4.411 -4.999 16.435 1.00 89.44 100 ALA A CA 1
ATOM 764 C C . ALA A 1 100 ? -2.996 -5.523 16.731 1.00 89.44 100 ALA A C 1
ATOM 766 O O . ALA A 1 100 ? -2.777 -6.110 17.791 1.00 89.44 100 ALA A O 1
ATOM 767 N N . LEU A 1 101 ? -2.062 -5.323 15.794 1.00 88.12 101 LEU A N 1
ATOM 768 C CA . LEU A 1 101 ? -0.678 -5.791 15.874 1.00 88.12 101 LEU A CA 1
ATOM 769 C C . LEU A 1 101 ? 0.267 -4.730 16.450 1.00 88.12 101 LEU A C 1
ATOM 771 O O . LEU A 1 101 ? 1.299 -5.073 17.015 1.00 88.12 101 LEU A O 1
ATOM 775 N N . THR A 1 102 ? -0.080 -3.449 16.317 1.00 86.69 102 THR A N 1
ATOM 776 C CA . THR A 1 102 ? 0.791 -2.324 16.697 1.00 86.69 102 THR A CA 1
ATOM 777 C C . THR A 1 102 ? 0.300 -1.561 17.928 1.00 86.69 102 THR A C 1
ATOM 779 O O . THR A 1 102 ? 1.110 -0.998 18.665 1.00 86.69 102 THR A O 1
ATOM 782 N N . LYS A 1 103 ? -1.013 -1.542 18.196 1.00 86.00 103 LYS A N 1
ATOM 783 C CA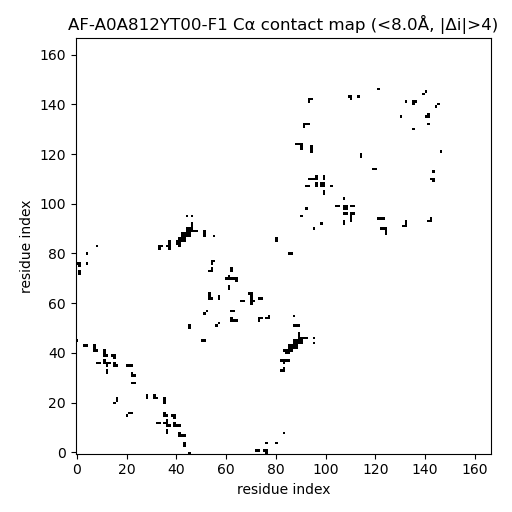 . LYS A 1 103 ? -1.623 -0.791 19.303 1.00 86.00 103 LYS A CA 1
ATOM 784 C C . LYS A 1 103 ? -1.997 -1.733 20.454 1.00 86.00 103 LYS A C 1
ATOM 786 O O . LYS A 1 103 ? -2.529 -2.824 20.270 1.00 86.00 103 LYS A O 1
ATOM 791 N N . ARG A 1 104 ? -1.768 -1.282 21.695 1.00 87.31 104 ARG A N 1
ATOM 792 C CA . ARG A 1 104 ? -2.070 -2.063 22.914 1.00 87.31 104 ARG A CA 1
ATOM 793 C C . ARG A 1 104 ? -3.571 -2.140 23.235 1.00 87.31 104 ARG A C 1
ATOM 795 O O . ARG A 1 104 ? -3.987 -3.057 23.941 1.00 87.31 104 ARG A O 1
ATOM 802 N N . SER A 1 105 ? -4.369 -1.188 22.745 1.00 86.31 105 SER A N 1
ATOM 803 C CA . SER A 1 105 ? -5.797 -1.055 23.068 1.00 86.31 105 SER A CA 1
ATOM 804 C C . SER A 1 105 ? -6.591 -2.326 22.703 1.00 86.31 105 SER A C 1
ATOM 806 O O . SER A 1 105 ? -6.519 -2.789 21.560 1.00 86.31 105 SER A O 1
ATOM 808 N N . PRO A 1 106 ? -7.386 -2.886 23.638 1.00 85.44 106 PRO A N 1
ATOM 809 C CA . PRO A 1 106 ? -8.233 -4.049 23.369 1.00 85.44 106 PRO A CA 1
ATOM 810 C C . PRO A 1 106 ? -9.262 -3.821 22.256 1.00 85.44 106 PRO A C 1
ATOM 812 O O . PRO A 1 106 ? -9.633 -4.758 21.552 1.00 85.44 106 PRO A O 1
ATOM 815 N N . GLU A 1 107 ? -9.723 -2.584 22.069 1.00 81.88 107 GLU A N 1
ATOM 816 C CA . GLU A 1 107 ? -10.678 -2.211 21.024 1.00 81.88 107 GLU A CA 1
ATOM 817 C C . GLU A 1 107 ? -10.137 -2.515 19.627 1.00 81.88 107 GLU A C 1
ATOM 819 O O . GLU A 1 107 ? -10.887 -3.027 18.795 1.00 81.88 107 GLU A O 1
ATOM 824 N N . CYS A 1 108 ? -8.836 -2.300 19.408 1.00 83.88 108 CYS A N 1
ATOM 825 C CA . CYS A 1 108 ? -8.163 -2.555 18.133 1.00 83.88 108 CYS A CA 1
ATOM 826 C C . CYS A 1 108 ? -8.180 -4.048 17.761 1.00 83.88 108 CYS A C 1
ATOM 828 O O . CYS A 1 108 ? -8.124 -4.405 16.590 1.00 83.88 108 CYS A O 1
ATOM 830 N N . ARG A 1 109 ? -8.319 -4.947 18.748 1.00 88.56 109 ARG A N 1
ATOM 831 C CA . ARG A 1 109 ? -8.326 -6.404 18.533 1.00 88.56 109 ARG A CA 1
ATOM 832 C C . ARG A 1 109 ? -9.681 -6.937 18.074 1.00 88.56 109 ARG A C 1
ATOM 834 O O . ARG A 1 109 ? -9.758 -8.069 17.607 1.00 88.56 109 ARG A O 1
ATOM 841 N N . LYS A 1 110 ? -10.762 -6.159 18.202 1.00 85.81 110 LYS A N 1
ATOM 842 C CA . LYS A 1 110 ? -12.127 -6.634 17.916 1.00 85.81 110 LYS A CA 1
ATOM 843 C C . LYS A 1 110 ? -12.325 -6.974 16.438 1.00 85.81 110 LYS A C 1
ATOM 845 O O . LYS A 1 110 ? -12.864 -8.037 16.130 1.00 85.81 110 LYS A O 1
ATOM 850 N N . SER A 1 111 ? -11.872 -6.105 15.534 1.00 81.75 111 SER A N 1
ATOM 851 C CA . SER A 1 111 ? -11.933 -6.342 14.086 1.00 81.75 111 SER A CA 1
ATOM 852 C C . SER A 1 111 ? -11.014 -7.489 13.659 1.00 81.75 111 SER A C 1
ATOM 854 O O . SER A 1 111 ? -11.422 -8.324 12.857 1.00 81.75 111 SER A O 1
ATOM 856 N N . PHE A 1 112 ? -9.834 -7.607 14.272 1.00 88.06 112 PHE A N 1
ATOM 857 C CA . PHE A 1 112 ? -8.902 -8.709 14.023 1.00 88.06 112 PHE A CA 1
ATOM 858 C C . PHE A 1 112 ? -9.439 -10.072 14.464 1.00 88.06 112 PHE A C 1
ATOM 860 O O . PHE A 1 112 ? -9.426 -11.017 13.682 1.00 88.06 112 PHE A O 1
ATOM 867 N N . VAL A 1 113 ? -10.007 -10.181 15.668 1.00 89.25 113 VAL A N 1
ATOM 868 C CA . VAL A 1 113 ? -10.659 -11.423 16.124 1.00 89.25 113 VAL A CA 1
ATOM 869 C C . VAL A 1 113 ? -11.823 -11.801 15.208 1.00 89.25 113 VAL A C 1
ATOM 871 O O . VAL A 1 113 ? -12.011 -12.976 14.896 1.00 89.25 113 VAL A O 1
ATOM 874 N N . GLN A 1 114 ? -12.604 -10.822 14.749 1.00 84.62 114 GLN A N 1
ATOM 875 C CA . GLN A 1 114 ? -13.685 -11.076 13.800 1.00 84.62 114 GLN A CA 1
ATOM 876 C C . GLN A 1 114 ? -13.149 -11.574 12.447 1.00 84.62 114 GLN A C 1
ATOM 878 O O . GLN A 1 114 ? -13.718 -12.510 11.881 1.00 84.62 114 GLN A O 1
ATOM 883 N N . PHE A 1 115 ? -12.053 -10.994 11.950 1.00 88.81 115 PHE A N 1
ATOM 884 C CA . PHE A 1 115 ? -11.369 -11.468 10.748 1.00 88.81 115 PHE A CA 1
ATOM 885 C C . PHE A 1 115 ? -10.897 -12.916 10.917 1.00 88.81 115 PHE A C 1
ATOM 887 O O . PHE A 1 115 ? -11.267 -13.755 10.105 1.00 88.81 115 PHE A O 1
ATOM 894 N N . LEU A 1 116 ? -10.205 -13.253 12.011 1.00 90.56 116 LEU A N 1
ATOM 895 C CA . LEU A 1 116 ? -9.748 -14.626 12.276 1.00 90.56 116 LEU A CA 1
ATOM 896 C C . LEU A 1 116 ? -10.898 -15.642 12.346 1.00 90.56 116 LEU A C 1
ATOM 898 O O . LEU A 1 116 ? -10.746 -16.780 11.917 1.00 90.56 116 LEU A O 1
ATOM 902 N N . ARG A 1 117 ? -12.063 -15.240 12.868 1.00 88.50 117 ARG A N 1
ATOM 903 C CA . ARG A 1 117 ? -13.246 -16.112 12.959 1.00 88.50 117 ARG A CA 1
ATOM 904 C C . ARG A 1 117 ? -13.963 -16.325 11.631 1.00 88.50 117 ARG A C 1
ATOM 906 O O . ARG A 1 117 ? -14.631 -17.338 11.469 1.00 88.50 117 ARG A O 1
ATOM 913 N N . THR A 1 118 ? -13.916 -15.348 10.730 1.00 86.88 118 THR A N 1
ATOM 914 C CA . THR A 1 118 ? -14.748 -15.349 9.514 1.00 86.88 118 THR A CA 1
ATOM 915 C C . THR A 1 118 ? -13.955 -15.491 8.223 1.00 86.88 118 THR A C 1
ATOM 917 O O . THR A 1 118 ? -14.546 -15.804 7.196 1.00 86.88 118 THR A O 1
ATOM 920 N N . GLY A 1 119 ? -12.649 -15.225 8.251 1.00 85.44 119 GLY A N 1
ATOM 921 C CA . GLY A 1 119 ? -11.798 -15.091 7.069 1.00 85.44 119 GLY A CA 1
ATOM 922 C C . GLY A 1 119 ? -12.126 -13.874 6.197 1.00 85.44 119 GLY A C 1
ATOM 923 O O . GLY A 1 119 ? -11.562 -13.730 5.117 1.00 85.44 119 GLY A O 1
ATOM 924 N N . ILE A 1 120 ? -13.045 -12.998 6.623 1.00 82.00 120 ILE A N 1
ATOM 925 C CA . ILE A 1 120 ? -13.545 -11.888 5.807 1.00 82.00 120 ILE A CA 1
ATOM 926 C C . ILE A 1 120 ? -12.986 -10.575 6.337 1.00 82.00 120 ILE A C 1
ATOM 928 O O . ILE A 1 120 ? -13.281 -10.170 7.464 1.00 82.00 120 ILE A O 1
ATOM 932 N N . TRP A 1 121 ? -12.225 -9.877 5.496 1.00 83.88 121 TRP A N 1
ATOM 933 C CA . TRP A 1 121 ? -11.795 -8.509 5.756 1.00 83.88 121 TRP A CA 1
ATOM 934 C C . TRP A 1 121 ? -12.584 -7.536 4.886 1.00 83.88 121 TRP A C 1
ATOM 936 O O . TRP A 1 121 ? -12.636 -7.664 3.665 1.00 83.88 121 TRP A O 1
ATOM 946 N N . MET A 1 122 ? -13.217 -6.556 5.526 1.00 76.88 122 MET A N 1
ATOM 947 C CA . MET A 1 122 ? -13.946 -5.501 4.837 1.00 76.88 122 MET A CA 1
ATOM 948 C C . MET A 1 122 ? -13.078 -4.249 4.735 1.00 76.88 122 MET A C 1
ATOM 950 O O . MET A 1 122 ? -12.888 -3.531 5.714 1.00 76.88 122 MET A O 1
ATOM 954 N N . LEU A 1 123 ? -12.600 -3.964 3.528 1.00 72.94 123 LEU A N 1
ATOM 955 C CA . LEU A 1 123 ? -11.950 -2.703 3.185 1.00 72.94 123 LEU A CA 1
ATOM 956 C C . LEU A 1 123 ? -13.021 -1.721 2.709 1.00 72.94 123 LEU A C 1
ATOM 958 O O . LEU A 1 123 ? -13.354 -1.669 1.526 1.00 72.94 123 LEU A O 1
ATOM 962 N N . ARG A 1 124 ? -13.632 -0.972 3.632 1.00 65.81 124 ARG A N 1
ATOM 963 C CA . ARG A 1 124 ? -14.645 0.020 3.253 1.00 65.81 124 ARG A CA 1
ATOM 964 C C . ARG A 1 124 ? -13.968 1.336 2.875 1.00 65.81 124 ARG A C 1
ATOM 966 O O . ARG A 1 124 ? -13.588 2.104 3.751 1.00 65.81 124 ARG A O 1
ATOM 973 N N . PHE A 1 125 ? -13.883 1.618 1.578 1.00 55.84 125 PHE A N 1
ATOM 974 C CA . PHE A 1 125 ? -13.670 2.972 1.064 1.00 55.84 125 PHE A CA 1
ATOM 975 C C . PHE A 1 125 ? -15.012 3.719 1.104 1.00 55.84 125 PHE A C 1
ATOM 977 O O . PHE A 1 125 ? -15.980 3.278 0.486 1.00 55.84 125 PHE A O 1
ATOM 984 N N . ASN A 1 126 ? -15.111 4.815 1.860 1.00 53.44 126 ASN A N 1
ATOM 985 C CA . ASN A 1 126 ? -16.273 5.705 1.826 1.00 53.44 126 ASN A CA 1
ATOM 986 C C . ASN A 1 126 ? -15.835 7.038 1.188 1.00 53.44 126 ASN A C 1
ATOM 988 O O . ASN A 1 126 ? -15.081 7.784 1.816 1.00 53.44 126 ASN A O 1
ATOM 992 N N . PRO A 1 127 ? -16.312 7.364 -0.029 1.00 49.88 127 PRO A N 1
ATOM 993 C CA . PRO A 1 127 ? -15.999 8.632 -0.691 1.00 49.88 127 PRO A CA 1
ATOM 994 C C . PRO A 1 127 ? -16.423 9.866 0.127 1.00 49.88 127 PRO A C 1
ATOM 996 O O . PRO A 1 127 ? -15.936 10.965 -0.112 1.00 49.88 127 PRO A O 1
ATOM 999 N N . GLN A 1 128 ? -17.315 9.685 1.106 1.00 45.44 128 GLN A N 1
ATOM 1000 C CA . GLN A 1 128 ? -17.878 10.724 1.968 1.00 45.44 128 GLN A CA 1
ATOM 1001 C C . GLN A 1 128 ? -17.282 10.703 3.390 1.00 45.44 128 GLN A C 1
ATOM 1003 O O . GLN A 1 128 ? -17.930 11.187 4.316 1.00 45.44 128 GLN A O 1
ATOM 1008 N N . PHE A 1 129 ? -16.096 10.115 3.620 1.00 51.38 129 PHE A N 1
ATOM 1009 C CA . PHE A 1 129 ? -15.459 10.025 4.950 1.00 51.38 129 PHE A CA 1
ATOM 1010 C C . PHE A 1 129 ? -15.133 11.413 5.562 1.00 51.38 129 PHE A C 1
ATOM 1012 O O . PHE A 1 129 ? -13.994 11.863 5.613 1.00 51.38 129 PHE A O 1
ATOM 1019 N N . VAL A 1 130 ? -16.148 12.087 6.105 1.00 48.34 130 VAL A N 1
ATOM 1020 C CA . VAL A 1 130 ? -16.055 13.303 6.940 1.00 48.34 130 VAL A CA 1
ATOM 1021 C C . VAL A 1 130 ? -16.032 12.929 8.437 1.00 48.34 130 VAL A C 1
ATOM 1023 O O . VAL A 1 130 ? -15.983 13.778 9.326 1.00 48.34 130 VAL A O 1
ATOM 1026 N N . VAL A 1 131 ? -16.063 11.633 8.756 1.00 50.94 131 VAL A N 1
ATOM 1027 C CA . VAL A 1 131 ? -16.432 11.126 10.081 1.00 50.94 131 VAL A CA 1
ATOM 1028 C C . VAL A 1 131 ? -15.318 10.224 10.620 1.00 50.94 131 VAL A C 1
ATOM 1030 O O . VAL A 1 131 ? -15.050 9.163 10.065 1.00 50.94 131 VAL A O 1
ATOM 1033 N N . SER A 1 132 ? -14.646 10.650 11.694 1.00 57.62 132 SER A N 1
ATOM 1034 C CA . SER A 1 132 ? -13.619 9.851 12.382 1.00 57.62 132 SER A CA 1
ATOM 1035 C C . SER A 1 132 ? -14.206 8.555 12.960 1.00 57.62 132 SER A C 1
ATOM 1037 O O . SER A 1 132 ? -15.401 8.496 13.250 1.00 57.62 132 SER A O 1
ATOM 1039 N N . ALA A 1 133 ? -13.372 7.533 13.207 1.00 61.16 133 ALA A N 1
ATOM 1040 C CA . ALA A 1 133 ? -13.792 6.266 13.834 1.00 61.16 133 ALA A CA 1
ATOM 1041 C C . ALA A 1 133 ? -14.617 6.488 15.122 1.00 61.16 133 ALA A C 1
ATOM 1043 O O . ALA A 1 133 ? -15.660 5.873 15.336 1.00 61.16 133 ALA A O 1
ATOM 1044 N N . LYS A 1 134 ? -14.224 7.487 15.925 1.00 60.78 134 LYS A N 1
ATOM 1045 C CA . LYS A 1 134 ? -14.946 7.913 17.133 1.00 60.78 134 LYS A CA 1
ATOM 1046 C C . LYS A 1 134 ? -16.393 8.339 16.846 1.00 60.78 134 LYS A C 1
ATOM 1048 O O . LYS A 1 134 ? -17.297 7.982 17.597 1.00 60.78 134 LYS A O 1
ATOM 1053 N N . ARG A 1 135 ? -16.619 9.079 15.760 1.00 60.31 135 ARG A N 1
ATOM 1054 C CA . ARG A 1 135 ? -17.940 9.587 15.367 1.00 60.31 135 ARG A CA 1
ATOM 1055 C C . ARG A 1 135 ? -18.768 8.521 14.630 1.00 60.31 135 ARG A C 1
ATOM 1057 O O . ARG A 1 135 ? -19.975 8.468 14.825 1.00 60.31 135 ARG A O 1
ATOM 1064 N N . ALA A 1 136 ? -18.131 7.602 13.900 1.00 62.34 136 ALA A N 1
ATOM 1065 C CA . ALA A 1 136 ? -18.798 6.429 13.320 1.00 62.34 136 ALA A CA 1
ATOM 1066 C C . ALA A 1 136 ? -19.334 5.478 14.406 1.00 62.34 136 ALA A C 1
ATOM 1068 O O . ALA A 1 136 ? -20.464 5.001 14.317 1.00 62.34 136 ALA A O 1
ATOM 1069 N N . LYS A 1 137 ? -18.564 5.276 15.482 1.00 65.19 137 LYS A N 1
ATOM 1070 C CA . LYS A 1 137 ? -18.980 4.481 16.645 1.00 65.19 137 LYS A CA 1
ATOM 1071 C C . LYS A 1 137 ? -20.185 5.085 17.373 1.00 65.19 137 LYS A C 1
ATOM 1073 O O . LYS A 1 137 ? -21.081 4.346 17.764 1.00 65.19 137 LYS A O 1
ATOM 1078 N N . GLN A 1 138 ? -20.247 6.414 17.501 1.00 65.75 138 GLN A N 1
ATOM 1079 C CA . GLN A 1 138 ? -21.422 7.111 18.052 1.00 65.75 138 GLN A CA 1
ATOM 1080 C C . GLN A 1 138 ? -22.684 6.925 17.195 1.00 65.75 138 GLN A C 1
ATOM 1082 O O . GLN A 1 138 ? -23.788 6.958 17.723 1.00 65.75 138 GLN A O 1
ATOM 1087 N N . GLN A 1 139 ? -22.525 6.702 15.891 1.00 65.88 139 GLN A N 1
ATOM 1088 C CA . GLN A 1 139 ? -23.625 6.476 14.950 1.00 65.88 139 GLN A CA 1
ATOM 1089 C C . GLN A 1 139 ? -23.969 4.986 14.766 1.00 65.88 139 GLN A C 1
ATOM 1091 O O . GLN A 1 139 ? -24.768 4.650 13.897 1.00 65.88 139 GLN A O 1
ATOM 1096 N N . GLY A 1 140 ? -23.357 4.077 15.538 1.00 64.19 140 GLY A N 1
ATOM 1097 C CA . GLY A 1 140 ? -23.569 2.629 15.395 1.00 64.19 140 GLY A CA 1
ATOM 1098 C C . GLY A 1 140 ? -23.015 2.038 14.091 1.00 64.19 140 GLY A C 1
ATOM 1099 O O . GLY A 1 140 ? -23.380 0.933 13.698 1.00 64.19 140 GLY A O 1
ATOM 1100 N N . LEU A 1 141 ? -22.132 2.769 13.407 1.00 66.38 141 LEU A N 1
ATOM 1101 C CA . LEU A 1 141 ? -21.488 2.376 12.155 1.00 66.38 141 LEU A CA 1
ATOM 1102 C C . LEU A 1 141 ? -20.072 1.837 12.410 1.00 66.38 141 LEU A C 1
ATOM 1104 O O . LEU A 1 141 ? -19.164 2.086 11.619 1.00 66.38 141 LEU A O 1
ATOM 1108 N N . ASP A 1 142 ? -19.844 1.106 13.498 1.00 72.25 142 ASP A N 1
ATOM 1109 C CA . ASP A 1 142 ? -18.537 0.503 13.770 1.00 72.25 142 ASP A CA 1
ATOM 1110 C C . ASP A 1 142 ? -18.275 -0.730 12.885 1.00 72.25 142 ASP A C 1
ATOM 1112 O O . ASP A 1 142 ? -19.196 -1.373 12.367 1.00 72.25 142 ASP A O 1
ATOM 1116 N N . ALA A 1 143 ? -16.996 -1.066 12.708 1.00 70.44 143 ALA A N 1
ATOM 1117 C CA . ALA A 1 143 ? -16.569 -2.121 11.793 1.00 70.44 143 ALA A CA 1
ATOM 1118 C C . ALA A 1 143 ? -17.204 -3.483 12.107 1.00 70.44 143 ALA A C 1
ATOM 1120 O O . ALA A 1 143 ? -17.629 -4.191 11.196 1.00 70.44 143 ALA A O 1
ATOM 1121 N N . VAL A 1 144 ? -17.322 -3.844 13.388 1.00 73.62 144 VAL A N 1
ATOM 1122 C CA . VAL A 1 144 ? -17.830 -5.161 13.797 1.00 73.62 144 VAL A CA 1
ATOM 1123 C C . VAL A 1 144 ? -19.326 -5.282 13.521 1.00 73.62 144 VAL A C 1
ATOM 1125 O O . VAL A 1 144 ? -19.766 -6.311 13.002 1.00 73.62 144 VAL A O 1
ATOM 1128 N N . SER A 1 145 ? -20.111 -4.247 13.827 1.00 74.88 145 SER A N 1
ATOM 1129 C CA . SER A 1 145 ? -21.554 -4.241 13.559 1.00 74.88 145 SER A CA 1
ATOM 1130 C C . SER A 1 145 ? -21.851 -4.338 12.064 1.00 74.88 145 SER A C 1
ATOM 1132 O O . SER A 1 145 ? -22.676 -5.156 11.648 1.00 74.88 145 SER A O 1
ATOM 1134 N N . GLN A 1 146 ? -21.124 -3.582 11.238 1.00 74.12 146 GLN A N 1
ATOM 1135 C CA . GLN A 1 146 ? -21.271 -3.641 9.783 1.00 74.12 146 GLN A CA 1
ATOM 1136 C C . GLN A 1 146 ? -20.869 -5.003 9.211 1.00 74.12 146 GLN A C 1
ATOM 1138 O O . GLN A 1 146 ? -21.568 -5.548 8.354 1.00 74.12 146 GLN A O 1
ATOM 1143 N N . LEU A 1 147 ? -19.776 -5.589 9.708 1.00 73.50 147 LEU A N 1
ATOM 1144 C CA . LEU A 1 147 ? -19.312 -6.886 9.228 1.00 73.50 147 LEU A CA 1
ATOM 1145 C C . LEU A 1 147 ? -20.319 -7.985 9.578 1.00 73.50 147 LEU A C 1
ATOM 1147 O O . LEU A 1 147 ? -20.690 -8.759 8.704 1.00 73.50 147 LEU A O 1
ATOM 1151 N N . LYS A 1 148 ? -20.876 -7.987 10.798 1.00 75.88 148 LYS A N 1
ATOM 1152 C CA . LYS A 1 148 ? -21.956 -8.912 11.190 1.00 75.88 148 LYS A CA 1
ATOM 1153 C C . LYS A 1 148 ? -23.196 -8.788 10.300 1.00 75.88 148 LYS A C 1
ATOM 1155 O O . LYS A 1 148 ? -23.766 -9.806 9.899 1.00 75.88 148 LYS A O 1
ATOM 1160 N N . GLN A 1 149 ? -23.613 -7.567 9.960 1.00 75.56 149 GLN A N 1
ATOM 1161 C CA . GLN A 1 149 ? -24.720 -7.349 9.021 1.00 75.56 149 GLN A CA 1
ATOM 1162 C C . GLN A 1 149 ? -24.408 -7.898 7.622 1.00 75.56 149 GLN A C 1
ATOM 1164 O O . GLN A 1 149 ? -25.276 -8.492 6.986 1.00 75.56 149 GLN A O 1
ATOM 1169 N N . TYR A 1 150 ? -23.174 -7.745 7.143 1.00 69.62 150 TYR A N 1
ATOM 1170 C CA . TYR A 1 150 ? -22.783 -8.256 5.832 1.00 69.62 150 TYR A CA 1
ATOM 1171 C C . TYR A 1 150 ? -22.675 -9.786 5.813 1.00 69.62 150 TYR A C 1
ATOM 1173 O O . TYR A 1 150 ? -23.243 -10.433 4.935 1.00 69.62 150 TYR A O 1
ATOM 1181 N N . THR A 1 151 ? -22.021 -10.393 6.807 1.00 68.94 151 THR A N 1
ATOM 1182 C CA . THR A 1 151 ? -21.864 -11.854 6.888 1.00 68.94 151 THR A CA 1
ATOM 1183 C C . THR A 1 151 ? -23.212 -12.558 7.080 1.00 68.94 151 THR A C 1
ATOM 1185 O O . THR A 1 151 ? -23.455 -13.599 6.471 1.00 68.94 151 THR A O 1
ATOM 1188 N N . SER A 1 152 ? -24.132 -11.976 7.862 1.00 68.06 152 SER A N 1
ATOM 1189 C CA . SER A 1 152 ? -25.497 -12.512 8.009 1.00 68.06 152 SER A CA 1
ATOM 1190 C C . SER A 1 152 ? -26.308 -12.431 6.709 1.00 68.06 152 SER A C 1
ATOM 1192 O O . SER A 1 152 ? -26.993 -13.394 6.358 1.00 68.06 152 SER A O 1
ATOM 1194 N N . LYS A 1 153 ? -26.187 -11.337 5.942 1.00 60.97 153 LYS A N 1
ATOM 1195 C CA . LYS A 1 153 ? -26.793 -11.220 4.604 1.00 60.97 153 LYS A CA 1
ATOM 1196 C C . LYS A 1 153 ? -26.179 -12.198 3.595 1.00 60.97 153 LYS A C 1
ATOM 1198 O O . LYS A 1 153 ? -26.919 -12.840 2.853 1.00 60.97 153 LYS A O 1
ATOM 1203 N N . ALA A 1 154 ? -24.858 -12.376 3.600 1.00 59.16 154 ALA A N 1
ATOM 1204 C CA . ALA A 1 154 ? -24.162 -13.315 2.716 1.00 59.16 154 ALA A CA 1
ATOM 1205 C C . ALA A 1 154 ? -24.552 -14.782 2.992 1.00 59.16 154 ALA A C 1
ATOM 1207 O O . ALA A 1 154 ? -24.755 -15.557 2.059 1.00 59.16 154 ALA A O 1
ATOM 1208 N N . SER A 1 155 ? -24.733 -15.144 4.268 1.00 56.59 155 SER A N 1
ATOM 1209 C CA . SER A 1 155 ? -25.267 -16.447 4.692 1.00 56.59 155 SER A CA 1
ATOM 1210 C C . SER A 1 155 ? -26.695 -16.693 4.178 1.00 56.59 155 SER A C 1
ATOM 1212 O O . SER A 1 155 ? -26.993 -17.776 3.672 1.00 56.59 155 SER A O 1
ATOM 1214 N N . ARG A 1 156 ? -27.567 -15.673 4.219 1.00 52.78 156 ARG A N 1
ATOM 1215 C CA . ARG A 1 156 ? -28.924 -15.754 3.644 1.00 52.78 156 ARG A CA 1
ATOM 1216 C C . ARG A 1 156 ? -28.917 -15.903 2.122 1.00 52.78 156 ARG A C 1
ATOM 1218 O O . ARG A 1 156 ? -29.683 -16.709 1.610 1.00 52.78 156 ARG A O 1
ATOM 1225 N N . SER A 1 157 ? -28.042 -15.193 1.411 1.00 47.41 157 SER A N 1
ATOM 1226 C CA . SER A 1 157 ? -27.968 -15.268 -0.058 1.00 47.41 157 SER A CA 1
ATOM 1227 C C . SER A 1 157 ? -27.511 -16.649 -0.556 1.00 47.41 157 SER A C 1
ATOM 1229 O O . SER A 1 157 ? -28.081 -17.191 -1.501 1.00 47.41 157 SER A O 1
ATOM 1231 N N . LYS A 1 158 ? -26.565 -17.296 0.146 1.00 47.06 158 LYS A N 1
ATOM 1232 C CA . LYS A 1 158 ? -26.152 -18.678 -0.168 1.00 47.06 158 LYS A CA 1
ATOM 1233 C C . LYS A 1 158 ? -27.276 -19.708 0.009 1.00 47.06 158 LYS A C 1
ATOM 1235 O O . LYS A 1 158 ? -27.297 -20.690 -0.722 1.00 47.06 158 LYS A O 1
ATOM 1240 N N . LYS A 1 159 ? -28.225 -19.492 0.932 1.00 42.56 159 LYS A N 1
ATOM 1241 C CA . LYS A 1 159 ? -29.391 -20.384 1.096 1.00 42.56 159 LYS A CA 1
ATOM 1242 C C . LYS A 1 159 ? -30.405 -20.273 -0.046 1.00 42.56 159 LYS A C 1
ATOM 1244 O O . LYS A 1 159 ? -31.059 -21.261 -0.345 1.00 42.56 159 LYS A O 1
ATOM 1249 N N . VAL A 1 160 ? -30.523 -19.109 -0.687 1.00 42.47 160 VAL A N 1
ATOM 1250 C CA . VAL A 1 160 ? -31.466 -18.903 -1.802 1.00 42.47 160 VAL A CA 1
ATOM 1251 C C . VAL A 1 160 ? -30.962 -19.572 -3.086 1.00 42.47 160 VAL A C 1
ATOM 1253 O O . VAL A 1 160 ? -31.745 -20.188 -3.798 1.00 42.47 160 VAL A O 1
ATOM 1256 N N . PHE A 1 161 ? -29.651 -19.551 -3.342 1.00 35.97 161 PHE A N 1
ATOM 1257 C CA . PHE A 1 161 ? -29.066 -20.230 -4.508 1.00 35.97 161 PHE A CA 1
ATOM 1258 C C . PHE A 1 161 ? -29.018 -21.764 -4.393 1.00 35.97 161 PHE A C 1
ATOM 1260 O O . PHE A 1 161 ? -28.910 -22.439 -5.410 1.00 35.97 161 PHE A O 1
ATOM 1267 N N . GLY A 1 162 ? -29.141 -22.329 -3.186 1.00 35.75 162 GLY A N 1
ATOM 1268 C CA . GLY A 1 162 ? -29.206 -23.783 -2.978 1.00 35.75 162 GLY A CA 1
ATOM 1269 C C . GLY A 1 162 ? -30.576 -24.418 -3.255 1.00 35.75 162 GLY A C 1
ATOM 1270 O O . GLY A 1 162 ? -30.692 -25.634 -3.179 1.00 35.75 162 GLY A O 1
ATOM 1271 N N . LEU A 1 163 ? -31.608 -23.620 -3.557 1.00 37.88 163 LEU A N 1
ATOM 1272 C CA . LEU A 1 163 ? -32.988 -24.084 -3.773 1.00 37.88 163 LEU A CA 1
ATOM 1273 C C . L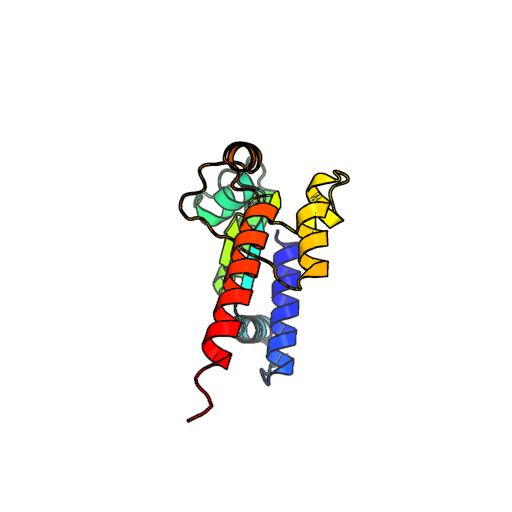EU A 1 163 ? -33.426 -24.084 -5.251 1.00 37.88 163 LEU A C 1
ATOM 1275 O O . LEU A 1 163 ? -34.567 -24.423 -5.533 1.00 37.88 163 LEU A O 1
ATOM 1279 N N . VAL A 1 164 ? -32.540 -23.734 -6.193 1.00 40.50 164 VAL A N 1
ATOM 1280 C CA . VAL A 1 164 ? -32.869 -23.607 -7.634 1.00 40.50 164 VAL A CA 1
ATOM 1281 C C . VAL A 1 164 ? -32.221 -24.713 -8.494 1.00 40.50 164 VAL A C 1
ATOM 1283 O O . VAL A 1 164 ? -32.241 -24.649 -9.714 1.00 40.50 164 VAL A O 1
ATOM 1286 N N . GLN A 1 165 ? -31.656 -25.763 -7.886 1.00 36.28 165 GLN A N 1
ATOM 1287 C CA . GLN A 1 165 ? -31.023 -26.885 -8.611 1.00 36.28 165 GLN A CA 1
ATOM 1288 C C . GLN A 1 165 ? -31.722 -28.246 -8.432 1.00 36.28 165 GLN A C 1
ATOM 1290 O O . GLN A 1 165 ? -31.081 -29.287 -8.547 1.00 36.28 165 GLN A O 1
ATOM 1295 N N . GLN A 1 166 ? -33.034 -28.262 -8.182 1.00 37.94 166 GLN A N 1
ATOM 1296 C CA . GLN A 1 166 ? -33.838 -29.487 -8.285 1.00 37.94 166 GLN A CA 1
ATOM 1297 C C . GLN A 1 166 ? -35.190 -29.201 -8.950 1.00 37.94 166 GLN A C 1
ATOM 1299 O O . GLN A 1 166 ? -36.156 -28.862 -8.271 1.00 37.94 166 GLN A O 1
ATOM 1304 N N . SER A 1 167 ? -35.231 -29.339 -10.275 1.00 34.16 167 SER A N 1
ATOM 1305 C CA . SER A 1 167 ? -36.426 -29.634 -11.082 1.00 34.16 167 SER A CA 1
ATOM 1306 C C . SER A 1 167 ? -35.995 -30.006 -12.492 1.00 34.16 167 SER A C 1
ATOM 1308 O O . SER A 1 167 ? -35.289 -29.161 -13.092 1.00 34.16 167 SER A O 1
#

Solvent-accessible surface area (backbone atoms only — not comparable to full-atom values): 9620 Å² total; per-residue (Å²): 107,59,70,58,47,53,54,49,48,51,54,28,31,52,51,26,42,78,69,72,42,78,65,60,83,58,101,54,31,67,64,39,42,35,57,37,19,37,76,40,88,40,78,47,79,39,66,49,62,68,64,46,43,28,52,75,72,38,83,56,90,38,22,91,46,97,42,67,70,58,18,53,50,38,51,53,41,44,54,52,29,62,69,26,59,39,42,82,42,69,36,49,58,61,59,37,56,64,40,40,78,74,45,88,56,71,73,40,36,52,43,38,54,50,24,76,75,65,78,57,81,70,85,71,78,56,99,77,73,83,61,53,54,75,54,29,46,75,70,67,61,32,52,61,59,52,48,53,55,49,54,54,50,54,55,52,52,56,58,60,68,69,69,75,82,80,130

Radius of gyration: 19.69 Å; Cα contacts (8 Å, |Δi|>4): 165; chains: 1; bounding box: 56×51×41 Å